Protein AF-A0A9P0FM41-F1 (afdb_monomer_lite)

Radius of gyration: 19.38 Å; chains: 1; bounding box: 40×36×41 Å

Secondary structure (DSSP, 8-state):
--HHHHHHHHHHHHHHHH-TT--HHHHHHHHHHHHHHS-HHHHHHHHHHHHHHHHHHHHH-TT----PPPPPEEEETTEEEEHHHHHHHHHHTT-

Sequence (95 aa):
MNAFMVWAKYERREFLKACPDMHNSNISKILGARLRGMSNSEKQPYYEEQSRLSKLHMEKHPDYRYRPRPKRTSIVDGKKMRISEYKMLLRQRRQ

pLDDT: mean 92.84, std 5.66, range [57.38, 98.0]

Structure (mmCIF, N/CA/C/O backbone):
data_AF-A0A9P0FM41-F1
#
_entry.id   AF-A0A9P0FM41-F1
#
loop_
_atom_site.group_PDB
_atom_site.id
_atom_site.type_symbol
_atom_site.label_atom_id
_atom_site.label_alt_id
_atom_site.label_comp_id
_atom_site.label_asym_id
_atom_site.label_entity_id
_atom_site.label_seq_id
_atom_site.pdbx_PDB_ins_code
_atom_site.Cartn_x
_atom_site.Cartn_y
_atom_site.Cartn_z
_atom_site.occupancy
_atom_site.B_iso_or_equiv
_atom_site.auth_seq_id
_atom_site.auth_comp_id
_atom_site.auth_asym_id
_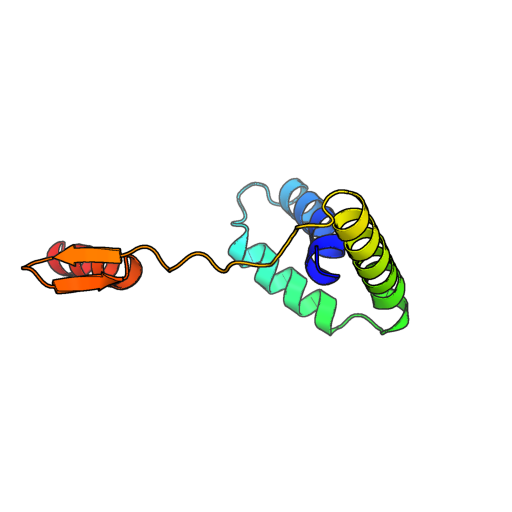atom_site.auth_atom_id
_atom_site.pdbx_PDB_model_num
ATOM 1 N N . MET A 1 1 ? -4.519 3.579 5.232 1.00 90.75 1 MET A N 1
ATOM 2 C CA . MET A 1 1 ? -3.460 2.972 4.383 1.00 90.75 1 MET A CA 1
ATOM 3 C C . MET A 1 1 ? -2.416 2.363 5.309 1.00 90.75 1 MET A C 1
ATOM 5 O O . MET A 1 1 ? -2.277 2.891 6.402 1.00 90.75 1 MET A O 1
ATOM 9 N N . ASN A 1 2 ? -1.727 1.279 4.933 1.00 95.88 2 ASN A N 1
ATOM 10 C CA . ASN A 1 2 ? -0.627 0.736 5.753 1.00 95.88 2 ASN A CA 1
ATOM 11 C C . ASN A 1 2 ? 0.712 1.439 5.443 1.00 95.88 2 ASN A C 1
ATOM 13 O O . ASN A 1 2 ? 0.811 2.117 4.420 1.00 95.88 2 ASN A O 1
ATOM 17 N N . ALA A 1 3 ? 1.727 1.250 6.289 1.00 95.62 3 ALA A N 1
ATOM 18 C CA . ALA A 1 3 ? 3.028 1.915 6.202 1.00 95.62 3 ALA A CA 1
ATOM 19 C C . ALA A 1 3 ? 3.720 1.681 4.852 1.00 95.62 3 ALA A C 1
ATOM 21 O O . ALA A 1 3 ? 4.175 2.631 4.217 1.00 95.62 3 ALA A O 1
ATOM 22 N N . PHE A 1 4 ? 3.709 0.440 4.346 1.00 96.44 4 PHE A N 1
ATOM 23 C CA . PHE A 1 4 ? 4.236 0.143 3.011 1.00 96.44 4 PHE A CA 1
ATOM 24 C C . PHE A 1 4 ? 3.515 0.949 1.930 1.00 96.44 4 PHE A C 1
ATOM 26 O O . PHE A 1 4 ? 4.168 1.504 1.060 1.00 96.44 4 PHE A O 1
ATOM 33 N N . MET A 1 5 ? 2.185 1.045 1.970 1.00 96.88 5 MET A N 1
ATOM 34 C CA . MET A 1 5 ? 1.418 1.794 0.970 1.00 96.88 5 MET A CA 1
ATOM 35 C C . MET A 1 5 ? 1.666 3.304 1.054 1.00 96.88 5 MET A C 1
ATOM 37 O O . MET A 1 5 ? 1.651 3.962 0.016 1.00 96.88 5 MET A O 1
ATOM 41 N N . VAL A 1 6 ? 1.902 3.844 2.256 1.00 96.44 6 VAL A N 1
ATOM 42 C CA . VAL A 1 6 ? 2.270 5.256 2.468 1.00 96.44 6 VAL A CA 1
ATOM 43 C C . VAL A 1 6 ? 3.617 5.554 1.810 1.00 96.44 6 VAL A C 1
ATOM 45 O O . VAL A 1 6 ? 3.707 6.462 0.987 1.00 96.44 6 VAL A O 1
ATOM 48 N N . TRP A 1 7 ? 4.634 4.747 2.109 1.00 96.44 7 TRP A N 1
ATOM 49 C CA . TRP A 1 7 ? 5.974 4.883 1.538 1.00 96.44 7 TRP A CA 1
ATOM 50 C C . TRP A 1 7 ? 5.997 4.613 0.024 1.00 96.44 7 TRP A C 1
ATOM 52 O O . TRP A 1 7 ? 6.409 5.454 -0.777 1.00 96.44 7 TRP A O 1
ATOM 62 N N . ALA A 1 8 ? 5.460 3.465 -0.396 1.00 96.44 8 ALA A N 1
ATOM 63 C CA . ALA A 1 8 ? 5.514 2.999 -1.778 1.00 96.44 8 ALA A CA 1
ATOM 64 C C . ALA A 1 8 ? 4.748 3.903 -2.750 1.00 96.44 8 ALA A C 1
ATOM 66 O O . ALA A 1 8 ? 4.988 3.826 -3.952 1.00 96.44 8 ALA A O 1
ATOM 67 N N . LYS A 1 9 ? 3.824 4.752 -2.277 1.00 94.25 9 LYS A N 1
ATOM 68 C CA . LYS A 1 9 ? 3.129 5.731 -3.125 1.00 94.25 9 LYS A CA 1
ATOM 69 C C . LYS A 1 9 ? 4.115 6.685 -3.804 1.00 94.25 9 LYS A C 1
ATOM 71 O O . LYS A 1 9 ? 3.982 6.923 -5.003 1.00 94.25 9 LYS A O 1
ATOM 76 N N . TYR A 1 10 ? 5.076 7.216 -3.052 1.00 92.81 10 TYR A N 1
ATOM 77 C CA . TYR A 1 10 ? 6.066 8.156 -3.574 1.00 92.81 10 TYR A CA 1
ATOM 78 C C . TYR A 1 10 ? 7.121 7.428 -4.399 1.00 92.81 10 TYR A C 1
ATOM 80 O O . TYR A 1 10 ? 7.329 7.767 -5.559 1.00 92.81 10 TYR A O 1
ATOM 88 N N . GLU A 1 11 ? 7.685 6.354 -3.855 1.00 94.62 11 GLU A N 1
ATOM 89 C CA . GLU A 1 11 ? 8.734 5.580 -4.527 1.00 94.62 11 GLU A CA 1
ATOM 90 C C . GLU A 1 11 ? 8.280 5.003 -5.867 1.00 94.62 11 GLU A C 1
ATOM 92 O O . GLU A 1 11 ? 9.009 5.053 -6.852 1.00 94.62 11 GLU A O 1
ATOM 97 N N . ARG A 1 12 ? 7.045 4.491 -5.942 1.00 95.25 12 ARG A N 1
ATOM 98 C CA . ARG A 1 12 ? 6.481 3.982 -7.198 1.00 95.25 12 ARG A CA 1
ATOM 99 C C . ARG A 1 12 ? 6.364 5.082 -8.244 1.00 95.25 12 ARG A C 1
ATOM 101 O O . ARG A 1 12 ? 6.600 4.813 -9.416 1.00 95.25 12 ARG A O 1
ATOM 108 N N . ARG A 1 13 ? 5.979 6.297 -7.840 1.00 94.62 13 ARG A N 1
ATOM 109 C CA . ARG A 1 13 ? 5.881 7.436 -8.758 1.00 94.62 13 ARG A CA 1
ATOM 110 C C . ARG A 1 13 ? 7.253 7.788 -9.321 1.00 94.62 13 ARG A C 1
ATOM 112 O O . ARG A 1 13 ? 7.356 7.994 -10.521 1.00 94.62 13 ARG A O 1
ATOM 119 N N . GLU A 1 14 ? 8.288 7.804 -8.488 1.00 93.69 14 GLU A N 1
ATOM 120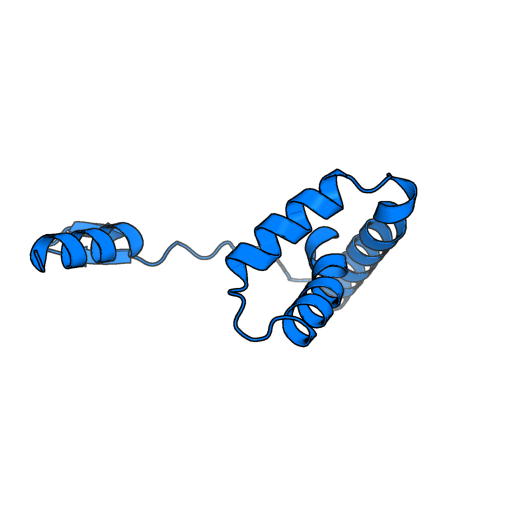 C CA . GLU A 1 14 ? 9.654 8.052 -8.959 1.00 93.69 14 GLU A CA 1
ATOM 121 C C . GLU A 1 14 ? 10.149 6.924 -9.878 1.00 93.69 14 GLU A C 1
ATOM 123 O O . GLU A 1 14 ? 10.707 7.199 -10.937 1.00 93.69 14 GLU A O 1
ATOM 128 N N . PHE A 1 15 ? 9.831 5.664 -9.563 1.00 91.50 15 PHE A N 1
ATOM 129 C CA . PHE A 1 15 ? 10.148 4.527 -10.432 1.00 91.50 15 PHE A CA 1
ATOM 130 C C . PHE A 1 15 ? 9.487 4.632 -11.811 1.00 91.50 15 PHE A C 1
ATOM 132 O O . PHE A 1 15 ? 10.121 4.351 -12.823 1.00 91.50 15 PHE A O 1
ATOM 139 N N . LEU A 1 16 ? 8.221 5.055 -11.862 1.00 93.88 16 LEU A N 1
ATOM 140 C CA . LEU A 1 16 ? 7.488 5.232 -13.118 1.00 93.88 16 LEU A CA 1
ATOM 141 C C . LEU A 1 16 ? 7.970 6.441 -13.926 1.00 93.88 16 LEU A C 1
ATOM 143 O O . LEU A 1 16 ? 7.835 6.430 -15.142 1.00 93.88 16 LEU A O 1
ATOM 147 N N . LYS A 1 17 ? 8.554 7.468 -13.295 1.00 93.88 17 LYS A N 1
ATOM 148 C CA . LYS A 1 17 ? 9.210 8.556 -14.040 1.00 93.88 17 LYS A CA 1
ATOM 149 C C . LYS A 1 17 ? 10.447 8.054 -14.785 1.00 93.88 17 LYS A C 1
ATOM 151 O O . LYS A 1 17 ? 10.676 8.469 -15.913 1.00 93.88 17 LYS A O 1
ATOM 156 N N . ALA A 1 18 ? 11.228 7.174 -14.156 1.00 92.00 18 ALA A N 1
ATOM 157 C CA . ALA A 1 18 ? 12.429 6.599 -14.760 1.00 92.00 18 ALA A CA 1
ATOM 158 C C . ALA A 1 18 ? 12.111 5.470 -15.756 1.00 92.00 18 ALA A C 1
ATOM 160 O O . ALA A 1 18 ? 12.819 5.286 -16.742 1.00 92.00 18 ALA A O 1
ATOM 161 N N . CYS A 1 19 ? 11.059 4.694 -15.495 1.00 89.38 19 CYS A N 1
ATOM 162 C CA . CYS A 1 19 ? 10.650 3.551 -16.307 1.00 89.38 19 CYS A CA 1
ATOM 163 C C . CYS A 1 19 ? 9.117 3.534 -16.461 1.00 89.38 19 CYS A C 1
ATOM 165 O O . CYS A 1 19 ? 8.439 2.792 -15.737 1.00 89.38 19 CYS A O 1
ATOM 167 N N . PRO A 1 20 ? 8.555 4.331 -17.388 1.00 92.31 20 PRO A N 1
ATOM 168 C CA . PRO A 1 20 ? 7.105 4.503 -17.526 1.00 92.31 20 PRO A CA 1
ATOM 169 C C . PRO A 1 20 ? 6.373 3.218 -17.926 1.00 92.31 20 PRO A C 1
ATOM 171 O O . PR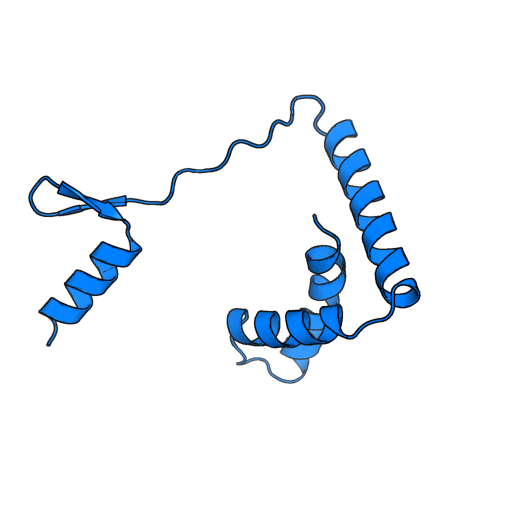O A 1 20 ? 5.247 2.991 -17.483 1.00 92.31 20 PRO A O 1
ATOM 174 N N . ASP A 1 21 ? 7.032 2.333 -18.676 1.00 93.31 21 ASP A N 1
ATOM 175 C CA . ASP A 1 21 ? 6.443 1.074 -19.151 1.00 93.31 21 ASP A CA 1
ATOM 176 C C . ASP A 1 21 ? 6.497 -0.056 -18.113 1.00 93.31 21 ASP A C 1
ATOM 178 O O . ASP A 1 21 ? 5.995 -1.165 -18.336 1.00 93.31 21 ASP A O 1
ATOM 182 N N . MET A 1 22 ? 7.108 0.187 -16.948 1.00 92.38 22 MET A N 1
ATOM 183 C CA . MET A 1 22 ? 7.256 -0.857 -15.948 1.00 92.38 22 MET A CA 1
ATOM 184 C C . MET A 1 22 ? 5.926 -1.167 -15.264 1.00 92.38 22 MET A C 1
ATOM 186 O O . MET A 1 22 ? 5.294 -0.335 -14.613 1.00 92.38 22 MET A O 1
ATOM 190 N N . HIS A 1 23 ? 5.520 -2.433 -15.336 1.00 94.56 23 HIS A N 1
ATOM 191 C CA . HIS A 1 23 ? 4.274 -2.858 -14.725 1.00 94.56 23 HIS A CA 1
ATOM 192 C C . HIS A 1 23 ? 4.323 -2.781 -13.184 1.00 94.56 23 HIS A C 1
ATOM 194 O O . HIS A 1 23 ? 5.245 -3.277 -12.534 1.00 94.56 23 HIS A O 1
ATOM 200 N N . ASN A 1 24 ? 3.265 -2.230 -12.581 1.00 92.69 24 ASN A N 1
ATOM 201 C CA . ASN A 1 24 ? 3.153 -1.977 -11.139 1.00 92.69 24 ASN A CA 1
ATOM 202 C C . ASN A 1 24 ? 3.427 -3.193 -10.238 1.00 92.69 24 ASN A C 1
ATOM 204 O O . ASN A 1 24 ? 3.929 -3.028 -9.121 1.00 92.69 24 ASN A O 1
ATOM 208 N N . SER A 1 25 ? 3.094 -4.410 -10.684 1.00 94.44 25 SER A N 1
ATOM 209 C CA . SER A 1 25 ? 3.382 -5.620 -9.904 1.00 94.44 25 SER A CA 1
ATOM 210 C C . SER A 1 25 ? 4.887 -5.887 -9.789 1.00 94.44 25 SER A C 1
ATOM 212 O O . SER A 1 25 ? 5.341 -6.303 -8.724 1.00 94.44 25 SER A O 1
ATOM 214 N N . ASN A 1 26 ? 5.673 -5.565 -10.822 1.00 94.62 26 ASN A N 1
ATOM 215 C CA . ASN A 1 26 ? 7.131 -5.680 -10.800 1.00 94.62 26 ASN A CA 1
ATOM 216 C C . ASN A 1 26 ? 7.745 -4.610 -9.895 1.00 94.62 26 ASN A C 1
ATOM 218 O O . ASN A 1 26 ? 8.529 -4.946 -9.010 1.00 94.62 26 ASN A O 1
ATOM 222 N N . ILE A 1 27 ? 7.291 -3.357 -10.016 1.00 95.06 27 ILE A N 1
ATOM 223 C CA . ILE A 1 27 ? 7.719 -2.268 -9.123 1.00 95.06 27 ILE A CA 1
ATOM 224 C C . ILE A 1 27 ? 7.436 -2.644 -7.663 1.00 95.06 27 ILE A C 1
ATOM 226 O O . ILE A 1 27 ? 8.293 -2.505 -6.798 1.00 95.06 27 ILE A O 1
ATOM 230 N N . SER A 1 28 ? 6.256 -3.201 -7.376 1.00 96.12 28 SER A N 1
ATOM 231 C CA . SER A 1 28 ? 5.884 -3.585 -6.010 1.00 96.12 28 SER A CA 1
ATOM 232 C C . SER A 1 28 ? 6.772 -4.698 -5.435 1.00 96.12 28 SER A C 1
ATOM 234 O O . SER A 1 28 ? 7.034 -4.686 -4.233 1.00 96.12 28 SER A O 1
ATOM 236 N N . LYS A 1 29 ? 7.278 -5.626 -6.263 1.00 96.19 29 LYS A N 1
ATOM 237 C CA . LYS A 1 29 ? 8.263 -6.636 -5.828 1.00 96.19 29 LYS A CA 1
ATOM 238 C C . LYS A 1 29 ? 9.587 -5.984 -5.420 1.00 96.19 29 LYS A C 1
ATOM 240 O O . LYS A 1 29 ? 10.102 -6.298 -4.348 1.00 96.19 29 LYS A O 1
ATOM 245 N N . ILE A 1 30 ? 10.089 -5.055 -6.237 1.00 95.62 30 ILE A N 1
ATOM 246 C CA . ILE A 1 30 ? 11.338 -4.317 -5.984 1.00 95.62 30 ILE A CA 1
ATOM 247 C C . ILE A 1 30 ? 11.207 -3.473 -4.711 1.00 95.62 30 ILE A C 1
ATOM 249 O O . ILE A 1 30 ? 12.019 -3.588 -3.793 1.00 95.62 30 ILE A O 1
ATOM 253 N N . LEU A 1 31 ? 10.135 -2.685 -4.605 1.00 96.44 31 LEU A N 1
ATOM 254 C CA . LEU A 1 31 ? 9.868 -1.854 -3.431 1.00 96.44 31 LEU A CA 1
ATOM 255 C C . LEU A 1 31 ? 9.702 -2.698 -2.162 1.00 96.44 31 LEU A C 1
ATOM 257 O O . LEU A 1 31 ? 10.202 -2.327 -1.106 1.00 96.44 31 LEU A O 1
ATOM 261 N N . GLY A 1 32 ? 9.054 -3.862 -2.250 1.00 96.88 32 GLY A N 1
ATOM 262 C CA . GLY A 1 32 ? 8.932 -4.774 -1.114 1.00 96.88 32 GLY A CA 1
ATOM 263 C C . GLY A 1 32 ? 10.285 -5.282 -0.605 1.00 96.88 32 GLY A C 1
ATOM 264 O O . GLY A 1 32 ? 10.474 -5.392 0.605 1.00 96.88 32 GLY A O 1
ATOM 265 N N . ALA A 1 33 ? 11.231 -5.571 -1.504 1.00 96.94 33 ALA A N 1
ATOM 266 C CA . ALA A 1 33 ? 12.596 -5.936 -1.125 1.00 96.94 33 ALA A CA 1
ATOM 267 C C . ALA A 1 33 ? 13.338 -4.767 -0.463 1.00 96.94 33 ALA A C 1
ATOM 269 O O . ALA A 1 33 ? 13.917 -4.952 0.606 1.00 96.94 33 ALA A O 1
ATOM 270 N N . ARG A 1 34 ? 13.241 -3.561 -1.033 1.00 96.12 34 ARG A N 1
ATOM 271 C CA . ARG A 1 34 ? 13.860 -2.354 -0.467 1.00 96.12 34 ARG A CA 1
ATOM 272 C C . ARG A 1 34 ? 13.324 -2.032 0.927 1.00 96.12 34 ARG A C 1
ATOM 274 O O . ARG A 1 34 ? 14.122 -1.837 1.834 1.00 96.12 34 ARG A O 1
ATOM 281 N N . LEU A 1 35 ? 12.004 -2.082 1.137 1.00 95.62 35 LEU A N 1
ATOM 282 C CA . LEU A 1 35 ? 11.432 -1.842 2.464 1.00 95.62 35 LEU A CA 1
ATOM 283 C C . LEU A 1 35 ? 11.937 -2.858 3.491 1.00 95.62 35 LEU A C 1
ATOM 285 O O . LEU A 1 35 ? 12.188 -2.485 4.629 1.00 95.62 35 LEU A O 1
ATOM 289 N N . ARG A 1 36 ? 12.108 -4.136 3.127 1.00 95.69 36 ARG A N 1
ATOM 290 C CA . ARG A 1 36 ? 12.663 -5.125 4.067 1.00 95.69 36 ARG A CA 1
ATOM 291 C C . ARG A 1 36 ? 14.082 -4.763 4.502 1.00 95.69 36 ARG A C 1
ATOM 293 O O . ARG A 1 36 ? 14.356 -4.879 5.692 1.00 95.69 36 ARG A O 1
ATOM 300 N N . GLY A 1 37 ? 14.910 -4.284 3.573 1.00 96.38 37 GLY A N 1
ATOM 301 C CA . GLY A 1 37 ? 16.289 -3.864 3.834 1.00 96.38 37 GLY A CA 1
ATOM 302 C C . GLY A 1 37 ? 16.447 -2.536 4.585 1.00 96.38 37 GLY A C 1
ATOM 303 O O . GLY A 1 37 ? 17.523 -2.286 5.111 1.00 96.38 37 GLY A O 1
ATOM 304 N N . MET A 1 38 ? 15.407 -1.699 4.669 1.00 96.75 38 MET A N 1
ATOM 305 C CA . MET A 1 38 ? 15.460 -0.446 5.436 1.00 96.75 38 MET A CA 1
ATOM 306 C C . MET A 1 38 ? 15.578 -0.707 6.943 1.00 96.75 38 MET A C 1
ATOM 308 O O . MET A 1 38 ? 14.991 -1.654 7.481 1.00 96.75 38 MET A O 1
ATOM 312 N N . SER A 1 39 ? 16.281 0.174 7.640 1.00 97.75 39 SER A N 1
ATOM 313 C CA . SER A 1 39 ? 16.372 0.183 9.098 1.00 97.75 39 SER A CA 1
ATOM 314 C C . SER A 1 39 ? 15.035 0.547 9.757 1.00 97.75 39 SER A C 1
ATOM 316 O O . SER A 1 39 ? 14.107 1.063 9.126 1.00 97.75 39 SER A O 1
ATOM 318 N N . ASN A 1 40 ? 14.909 0.267 11.055 1.00 95.88 40 ASN A N 1
ATOM 319 C CA . ASN A 1 40 ? 13.695 0.606 11.801 1.00 95.88 40 ASN A CA 1
ATOM 320 C C . ASN A 1 40 ? 13.482 2.122 11.896 1.00 95.88 40 ASN A C 1
ATOM 322 O O . ASN A 1 40 ? 12.346 2.570 11.779 1.00 95.88 40 ASN A O 1
ATOM 326 N N . SER A 1 41 ? 14.555 2.907 12.029 1.00 97.12 41 SER A N 1
ATOM 327 C CA . SER A 1 41 ? 14.492 4.372 12.042 1.00 97.12 41 SER A CA 1
ATOM 328 C C . SER A 1 41 ? 13.974 4.933 10.718 1.00 97.12 41 SER A C 1
ATOM 330 O O . SER A 1 41 ? 13.127 5.818 10.725 1.00 97.12 41 SER A O 1
ATOM 332 N N . GLU A 1 42 ? 14.394 4.377 9.580 1.00 95.50 42 GLU A N 1
ATOM 333 C CA . GLU A 1 42 ? 13.867 4.779 8.270 1.00 95.50 42 GLU A CA 1
ATOM 334 C C . GLU A 1 42 ? 12.396 4.390 8.081 1.00 95.50 42 GLU A C 1
ATOM 336 O O . GLU A 1 42 ? 11.649 5.081 7.392 1.00 95.50 42 GLU A O 1
ATOM 341 N N . LYS A 1 43 ? 11.960 3.274 8.677 1.00 96.62 43 LYS A N 1
ATOM 342 C CA . LYS A 1 43 ? 10.565 2.815 8.607 1.00 96.62 43 LYS A CA 1
ATOM 343 C C . LYS A 1 43 ? 9.633 3.604 9.528 1.00 96.62 43 LYS A C 1
ATOM 345 O O . LYS A 1 43 ? 8.439 3.696 9.239 1.00 96.62 43 LYS A O 1
ATOM 350 N N . GLN A 1 44 ? 10.164 4.138 10.626 1.00 97.44 44 GLN A N 1
ATOM 351 C CA . GLN A 1 44 ? 9.402 4.729 11.723 1.00 97.44 44 GLN A CA 1
ATOM 352 C C . GLN A 1 44 ? 8.425 5.836 11.273 1.00 97.44 44 GLN A C 1
ATOM 354 O O . GLN A 1 44 ? 7.235 5.709 11.579 1.00 97.44 44 GLN A O 1
ATOM 359 N N . PRO A 1 45 ? 8.829 6.830 10.454 1.00 97.69 45 PRO A N 1
ATOM 360 C CA . PRO A 1 45 ? 7.911 7.872 9.986 1.00 97.69 45 PRO A CA 1
ATOM 361 C C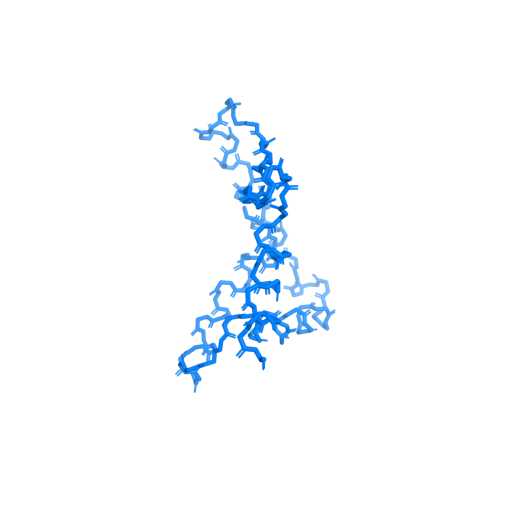 . PRO A 1 45 ? 6.685 7.325 9.239 1.00 97.69 45 PRO A C 1
ATOM 363 O O . PRO A 1 45 ? 5.589 7.878 9.320 1.00 97.69 45 PRO A O 1
ATOM 366 N N . TYR A 1 46 ? 6.828 6.205 8.523 1.00 97.12 46 TYR A N 1
ATOM 367 C CA . TYR A 1 46 ? 5.723 5.608 7.768 1.00 97.12 46 TYR A CA 1
ATOM 368 C C . TYR A 1 46 ? 4.732 4.852 8.661 1.00 97.12 46 TYR A C 1
ATOM 370 O O . TYR A 1 46 ? 3.548 4.770 8.323 1.00 97.12 46 TYR A O 1
ATOM 378 N N . TYR A 1 47 ? 5.186 4.313 9.796 1.00 97.38 47 TYR A N 1
ATOM 379 C CA . TYR A 1 47 ? 4.309 3.714 10.807 1.00 97.38 47 TYR A CA 1
ATOM 380 C C . TYR A 1 47 ? 3.525 4.774 11.586 1.00 97.38 47 TYR A C 1
ATOM 382 O O . TYR A 1 47 ? 2.333 4.591 11.858 1.00 97.38 47 TYR A O 1
ATOM 390 N N . GLU A 1 48 ? 4.161 5.902 11.890 1.00 97.88 48 GLU A N 1
ATOM 391 C CA . GLU A 1 48 ? 3.503 7.062 12.496 1.00 97.88 48 GLU A CA 1
ATOM 392 C C . GLU A 1 48 ? 2.435 7.626 11.558 1.00 97.88 48 GLU A C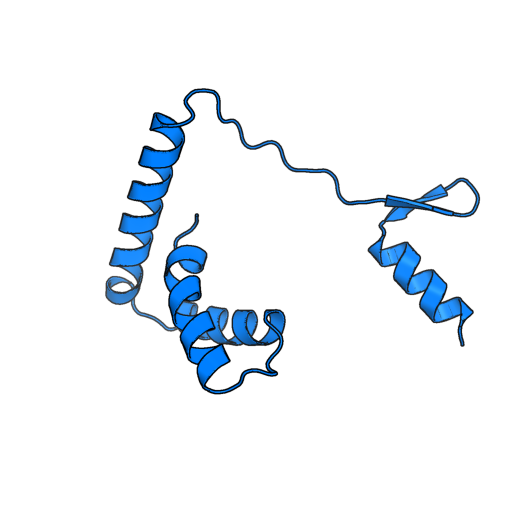 1
ATOM 394 O O . GLU A 1 48 ? 1.278 7.792 11.954 1.00 97.88 48 GLU A O 1
ATOM 399 N N . GLU A 1 49 ? 2.769 7.798 10.278 1.00 97.75 49 GLU A N 1
ATOM 400 C CA . GLU A 1 49 ? 1.820 8.270 9.272 1.00 97.75 49 GLU A CA 1
ATOM 401 C C . GLU A 1 49 ? 0.678 7.267 9.030 1.00 97.75 49 GLU A C 1
ATOM 403 O O . GLU A 1 49 ? -0.481 7.667 8.901 1.00 97.75 49 GLU A O 1
ATOM 408 N N . GLN A 1 50 ? 0.951 5.954 9.039 1.00 97.56 50 GLN A N 1
ATOM 409 C CA . GLN A 1 50 ? -0.101 4.929 9.035 1.00 97.56 50 GLN A CA 1
ATOM 410 C C . GLN A 1 50 ? -1.064 5.128 10.212 1.00 97.56 50 GLN A C 1
ATOM 412 O O . GLN A 1 50 ? -2.282 5.097 10.013 1.00 97.56 50 GLN A O 1
ATOM 417 N N . SER A 1 51 ? -0.533 5.307 11.422 1.00 97.75 51 SER A N 1
ATOM 418 C CA . SER A 1 51 ? -1.331 5.479 12.639 1.00 97.75 51 SER A CA 1
ATOM 419 C C . SER A 1 51 ? -2.180 6.747 12.564 1.00 97.75 51 SER A C 1
ATOM 421 O O . SER A 1 51 ? -3.390 6.695 12.798 1.00 97.75 51 SER A O 1
ATOM 423 N N . ARG A 1 52 ? -1.585 7.860 12.118 1.00 98.00 52 ARG A N 1
ATOM 424 C CA . ARG A 1 52 ? -2.271 9.139 11.898 1.00 98.00 52 ARG A CA 1
ATOM 425 C C . ARG A 1 52 ? -3.415 9.006 10.894 1.00 98.00 52 ARG A C 1
ATOM 427 O O . ARG A 1 52 ? -4.536 9.426 11.174 1.00 98.00 52 ARG A O 1
ATOM 434 N N . LEU A 1 53 ? -3.161 8.383 9.742 1.00 97.62 53 LEU A N 1
ATOM 435 C CA . LEU A 1 53 ? -4.174 8.150 8.709 1.00 97.62 53 LEU A CA 1
ATOM 436 C C . LEU A 1 53 ? -5.279 7.202 9.181 1.00 97.62 53 LEU A C 1
ATOM 438 O O . LEU A 1 53 ? -6.433 7.378 8.797 1.00 97.62 53 LEU A O 1
ATOM 442 N N . SER A 1 54 ? -4.938 6.195 9.988 1.00 96.62 54 SER A N 1
ATOM 443 C CA . SER A 1 54 ? -5.916 5.278 10.573 1.00 96.62 54 SER A CA 1
ATOM 444 C C . SER A 1 54 ? -6.854 6.014 11.527 1.00 96.62 54 SER A C 1
ATOM 446 O O . SER A 1 54 ? -8.068 5.884 11.393 1.00 96.62 54 SER A O 1
ATOM 448 N N . LYS A 1 55 ? -6.307 6.832 12.436 1.00 97.12 55 LYS A N 1
ATOM 449 C CA . LYS A 1 55 ? -7.093 7.658 13.362 1.00 97.12 55 LYS A CA 1
ATOM 450 C C . LYS A 1 55 ? -8.006 8.624 12.606 1.00 97.12 55 LYS A C 1
ATOM 452 O O . LYS A 1 55 ? -9.214 8.594 12.806 1.00 97.12 55 LYS A O 1
ATOM 457 N N . LEU A 1 56 ? -7.449 9.378 11.656 1.00 97.75 56 LEU A N 1
ATOM 458 C CA . LEU A 1 56 ? -8.206 10.316 10.823 1.00 97.75 56 LEU A CA 1
ATOM 459 C C . LEU A 1 56 ? -9.350 9.633 10.058 1.00 97.75 56 LEU A C 1
ATOM 461 O O . LEU A 1 56 ? -10.413 10.217 9.870 1.00 97.75 56 LEU A O 1
ATOM 465 N N . HIS A 1 57 ? -9.133 8.406 9.580 1.00 97.69 57 HIS A N 1
ATOM 466 C CA . HIS A 1 57 ? -10.169 7.652 8.882 1.00 97.69 57 HIS A CA 1
ATOM 467 C C . HIS A 1 57 ? -11.308 7.247 9.819 1.00 97.69 57 HIS A C 1
ATOM 469 O O . HIS A 1 57 ? -12.463 7.413 9.444 1.00 97.69 57 HIS A O 1
ATOM 475 N N . MET A 1 58 ? -10.990 6.765 11.024 1.00 97.00 58 MET A N 1
ATOM 476 C CA . MET A 1 58 ? -12.003 6.398 12.018 1.00 97.00 58 MET A CA 1
ATOM 477 C C . MET A 1 58 ? -12.783 7.619 12.521 1.00 97.00 58 MET A C 1
ATOM 479 O O . MET A 1 58 ? -13.991 7.531 12.686 1.00 97.00 58 MET A O 1
ATOM 483 N N . GLU A 1 59 ? -12.129 8.771 12.692 1.00 97.38 59 GLU A N 1
ATOM 484 C CA . GLU A 1 59 ? -12.800 10.029 13.057 1.00 97.38 59 GLU A CA 1
ATOM 485 C C . GLU A 1 59 ? -13.774 10.497 11.969 1.00 97.38 59 GLU A C 1
ATOM 487 O O . GLU A 1 59 ? -14.903 10.879 12.260 1.00 97.38 59 GLU A O 1
ATOM 492 N N . LYS A 1 60 ? -13.355 10.449 10.698 1.00 97.94 60 LYS A N 1
ATOM 493 C CA . LYS A 1 60 ? -14.199 10.854 9.561 1.00 97.94 60 LYS A CA 1
ATOM 494 C C . LYS A 1 60 ? -15.299 9.849 9.229 1.00 97.94 60 LYS A C 1
ATOM 496 O O . LYS A 1 60 ? -16.284 10.213 8.590 1.00 97.94 60 LYS A O 1
ATOM 501 N N . HIS A 1 61 ? -15.111 8.589 9.603 1.00 96.62 61 HIS A N 1
ATOM 502 C CA . HIS A 1 61 ? -16.024 7.494 9.306 1.00 96.62 61 HIS A CA 1
ATOM 503 C C . HIS A 1 61 ? -16.231 6.631 10.561 1.00 96.62 61 HIS A C 1
ATOM 505 O O . HIS A 1 61 ? -15.731 5.505 10.612 1.00 96.62 61 HIS A O 1
ATOM 511 N N . PRO A 1 62 ? -16.972 7.129 11.568 1.00 96.56 62 PRO A N 1
ATOM 512 C CA . PRO A 1 62 ? -17.143 6.438 12.850 1.00 96.56 62 PRO A CA 1
ATOM 513 C C . PRO A 1 62 ? -17.822 5.066 12.711 1.00 96.56 62 PRO A C 1
ATOM 515 O O . PRO A 1 62 ? -17.503 4.137 13.449 1.00 96.56 62 PRO A O 1
ATOM 518 N N . ASP A 1 63 ? -18.687 4.897 11.706 1.00 96.50 63 ASP A N 1
ATOM 519 C CA . ASP A 1 63 ? -19.373 3.629 11.417 1.00 96.50 63 ASP A CA 1
ATOM 520 C C . ASP A 1 63 ? -18.571 2.686 10.505 1.00 96.50 63 ASP A C 1
ATOM 522 O O . ASP A 1 63 ? -19.057 1.622 10.093 1.00 96.50 63 ASP A O 1
ATOM 526 N N . TYR A 1 64 ? -17.344 3.063 10.136 1.00 96.38 64 TYR A N 1
ATOM 527 C CA . TYR A 1 64 ? -16.528 2.257 9.243 1.00 96.38 64 TYR A CA 1
ATOM 528 C C . TYR A 1 64 ? -16.211 0.896 9.866 1.00 96.38 64 TYR A C 1
ATOM 530 O O . TYR A 1 64 ? -15.625 0.776 10.941 1.00 96.38 64 TYR A O 1
ATOM 538 N N . ARG A 1 65 ? -16.535 -0.170 9.129 1.00 94.12 65 ARG A N 1
ATOM 539 C CA . ARG A 1 65 ? -16.098 -1.535 9.430 1.00 94.12 65 ARG A CA 1
ATOM 540 C C . ARG A 1 65 ? -15.538 -2.171 8.173 1.00 94.12 65 ARG A C 1
ATOM 542 O O . ARG A 1 65 ? -16.179 -2.150 7.120 1.00 94.12 65 ARG A O 1
ATOM 549 N N . TYR A 1 66 ? -14.360 -2.778 8.289 1.00 94.19 66 TYR A N 1
ATOM 550 C CA . TYR A 1 66 ? -13.755 -3.510 7.185 1.00 94.19 66 TYR A CA 1
ATOM 551 C C . TYR A 1 66 ? -14.632 -4.709 6.800 1.00 94.19 66 TYR A C 1
ATOM 553 O O . TYR A 1 66 ? -14.824 -5.637 7.582 1.00 94.19 66 TYR A O 1
ATOM 561 N N . ARG A 1 67 ? -15.167 -4.679 5.576 1.00 93.62 67 ARG A N 1
ATOM 562 C CA . ARG A 1 67 ? -15.992 -5.745 4.996 1.00 93.62 67 ARG A CA 1
ATOM 563 C C . ARG A 1 67 ? -15.285 -6.278 3.746 1.00 93.62 67 ARG A C 1
ATOM 565 O O . ARG A 1 67 ? -15.374 -5.642 2.691 1.00 93.62 67 ARG A O 1
ATOM 572 N N . PRO A 1 68 ? -14.535 -7.392 3.838 1.00 92.44 68 PRO A N 1
ATOM 573 C CA . PRO A 1 68 ? -13.798 -7.927 2.699 1.00 92.44 68 PRO A CA 1
ATOM 574 C C . PRO A 1 68 ? -14.762 -8.293 1.567 1.00 92.44 68 PRO A C 1
ATOM 576 O O . PRO A 1 68 ? -15.755 -8.989 1.776 1.00 92.44 68 PRO A O 1
ATOM 579 N N . ARG A 1 69 ? -14.472 -7.826 0.347 1.00 89.44 69 ARG A N 1
ATOM 580 C CA . ARG A 1 69 ? -15.277 -8.179 -0.828 1.00 89.44 69 ARG A CA 1
ATOM 581 C C . ARG A 1 69 ? -14.963 -9.619 -1.250 1.00 89.44 69 ARG A C 1
ATOM 583 O O . ARG A 1 69 ? -13.786 -9.929 -1.456 1.00 89.44 69 ARG A O 1
ATOM 590 N N . PRO A 1 70 ? -15.975 -10.487 -1.437 1.00 87.44 70 PRO A N 1
ATOM 591 C CA . PRO A 1 70 ? -15.760 -11.817 -1.989 1.00 87.44 70 PRO A CA 1
ATOM 592 C C . PRO A 1 70 ? -15.044 -11.755 -3.341 1.00 87.44 70 PRO A C 1
ATOM 594 O O . PRO A 1 70 ? -15.269 -10.846 -4.147 1.00 87.44 70 PRO A O 1
ATOM 597 N N . LYS A 1 71 ? -14.173 -12.735 -3.603 1.00 84.69 71 LYS A N 1
ATOM 598 C CA . LYS A 1 71 ? -13.499 -12.848 -4.902 1.00 84.69 71 LYS A CA 1
ATOM 599 C C . LYS A 1 71 ? -14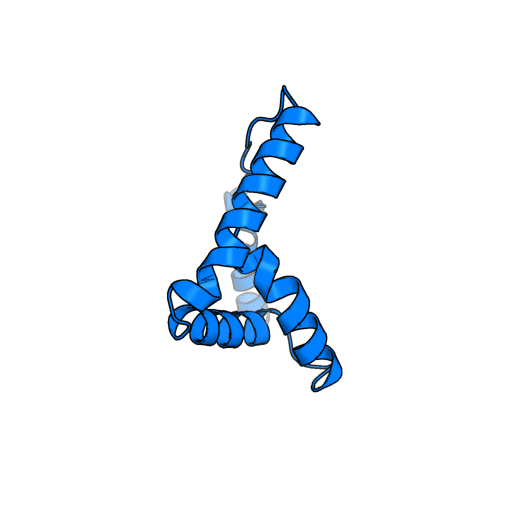.545 -13.032 -6.001 1.00 84.69 71 LYS A C 1
ATOM 601 O O . LYS A 1 71 ? -15.509 -13.772 -5.825 1.00 84.69 71 LYS A O 1
ATOM 606 N N . ARG A 1 72 ? -14.327 -12.384 -7.148 1.00 86.44 72 ARG A N 1
ATOM 607 C CA . ARG A 1 72 ? -15.206 -12.539 -8.311 1.00 86.44 72 ARG A CA 1
ATOM 608 C C . ARG A 1 72 ? -15.194 -13.995 -8.785 1.00 86.44 72 ARG A C 1
ATOM 610 O O . ARG A 1 72 ? -14.130 -14.613 -8.893 1.00 86.44 72 ARG A O 1
ATOM 617 N N . THR A 1 73 ? -16.373 -14.502 -9.109 1.00 89.56 73 THR A N 1
ATOM 618 C CA . THR A 1 73 ? -16.593 -15.855 -9.625 1.00 89.56 73 THR A CA 1
ATOM 619 C C . THR A 1 73 ? -17.378 -15.798 -10.930 1.00 89.56 73 THR A C 1
ATOM 621 O O . THR A 1 73 ? -18.236 -14.931 -11.068 1.00 89.56 73 THR A O 1
ATOM 624 N N . SER A 1 74 ? -17.111 -16.730 -11.839 1.00 85.94 74 SER A N 1
ATOM 625 C CA . SER A 1 74 ? -17.924 -17.012 -13.029 1.00 85.94 74 SER A CA 1
ATOM 626 C C . SER A 1 74 ? -18.653 -18.339 -12.854 1.00 85.94 74 SER A C 1
ATOM 628 O O . SER A 1 74 ? -18.212 -19.182 -12.078 1.00 85.94 74 SER A O 1
ATOM 630 N N . ILE A 1 75 ? -19.753 -18.536 -13.574 1.00 86.69 75 ILE A N 1
ATOM 631 C CA . ILE A 1 75 ? -20.422 -19.836 -13.674 1.00 86.69 75 ILE A CA 1
ATOM 632 C C . ILE A 1 75 ? -20.030 -20.444 -15.022 1.00 86.69 75 ILE A C 1
ATOM 634 O O . ILE A 1 75 ? -20.142 -19.773 -16.045 1.00 86.69 75 ILE A O 1
ATOM 638 N N . VAL A 1 76 ? -19.540 -21.682 -15.012 1.00 84.19 76 VAL A N 1
ATOM 639 C CA . VAL A 1 76 ? -19.187 -22.461 -16.209 1.00 84.19 76 VAL A CA 1
ATOM 640 C C . VAL A 1 76 ? -19.764 -23.855 -16.026 1.00 84.19 76 VAL A C 1
ATOM 642 O O . VAL A 1 76 ? -19.516 -24.469 -14.990 1.00 84.19 76 VAL A O 1
ATOM 645 N N . ASP A 1 77 ? -20.556 -24.333 -16.986 1.00 85.50 77 ASP A N 1
ATOM 646 C CA . ASP A 1 77 ? -21.189 -25.662 -16.951 1.00 85.50 77 ASP A CA 1
ATOM 647 C C . ASP A 1 77 ? -21.940 -25.929 -15.626 1.00 85.50 77 ASP A C 1
ATOM 649 O O . ASP A 1 77 ? -21.809 -26.975 -14.992 1.00 85.50 77 ASP A O 1
ATOM 653 N N . GLY A 1 78 ? -22.667 -24.915 -15.139 1.00 86.56 78 GLY A N 1
ATOM 654 C CA . GLY A 1 78 ? -23.417 -24.966 -13.877 1.00 86.56 78 GLY A CA 1
ATOM 655 C C . GLY A 1 78 ? -22.568 -24.880 -12.600 1.00 86.56 78 GLY A C 1
ATOM 656 O O . GLY A 1 78 ? -23.122 -24.787 -11.506 1.00 86.56 78 GLY A O 1
ATOM 657 N N . LYS A 1 79 ? -21.232 -24.849 -12.698 1.00 87.31 79 LYS A N 1
ATOM 658 C CA . LYS A 1 79 ? -20.324 -24.765 -11.544 1.00 87.31 79 LYS A CA 1
ATOM 659 C C . LYS A 1 79 ? -19.796 -23.349 -11.338 1.00 87.31 79 LYS A C 1
ATOM 661 O O . LYS A 1 79 ? -19.302 -22.699 -12.259 1.00 87.31 79 LYS A O 1
ATOM 666 N N . LYS A 1 80 ? -19.850 -22.878 -10.089 1.00 87.31 80 LYS A N 1
ATOM 667 C CA . LYS A 1 80 ? -19.238 -21.612 -9.672 1.00 87.31 80 LYS A CA 1
ATOM 668 C C . LYS A 1 80 ? -17.721 -21.783 -9.580 1.00 87.31 80 LYS A C 1
ATOM 670 O O . LYS A 1 80 ? -17.225 -22.576 -8.790 1.00 87.31 80 LYS A O 1
ATOM 675 N N . MET A 1 81 ? -16.997 -21.000 -10.362 1.00 88.00 81 MET A N 1
ATOM 676 C CA . MET A 1 81 ? -15.547 -21.052 -10.525 1.00 88.00 81 MET A CA 1
ATOM 677 C C . MET A 1 81 ? -14.939 -19.680 -10.224 1.00 88.00 81 MET A C 1
ATOM 679 O O . MET A 1 81 ? -15.549 -18.644 -10.503 1.00 88.00 81 MET A O 1
ATOM 683 N N . ARG A 1 82 ? -13.728 -19.614 -9.662 1.00 89.94 82 ARG A N 1
ATOM 684 C CA . ARG A 1 82 ? -13.040 -18.324 -9.487 1.00 89.94 82 ARG A CA 1
ATOM 685 C C . ARG A 1 82 ? -12.687 -17.744 -10.851 1.00 89.94 82 ARG A C 1
ATOM 687 O O . ARG A 1 82 ? -12.285 -18.464 -11.756 1.00 89.94 82 ARG A O 1
ATOM 694 N N . ILE A 1 83 ? -12.743 -16.420 -10.997 1.00 86.00 83 ILE A N 1
ATOM 695 C CA . ILE A 1 83 ? -12.373 -15.767 -12.268 1.00 86.00 83 ILE A CA 1
ATOM 696 C C . ILE A 1 83 ? -10.954 -16.141 -12.730 1.00 86.00 83 ILE A C 1
ATOM 698 O O . ILE A 1 83 ? -10.703 -16.211 -13.929 1.00 86.00 83 ILE A O 1
ATOM 702 N N . SER A 1 84 ? -10.021 -16.386 -11.805 1.00 86.69 84 SER A N 1
ATOM 703 C CA . SER A 1 84 ? -8.671 -16.860 -12.136 1.00 86.69 84 SER A CA 1
ATOM 704 C C . SER A 1 84 ? -8.683 -18.232 -12.811 1.00 86.69 84 SER A C 1
ATOM 706 O O . SER A 1 84 ? -8.041 -18.403 -13.841 1.00 86.69 84 SER A O 1
ATOM 708 N N . GLU A 1 85 ? -9.448 -19.174 -12.261 1.00 88.12 85 GLU A N 1
ATOM 709 C CA . GLU A 1 85 ? -9.612 -20.532 -12.793 1.00 88.12 85 GLU A CA 1
ATOM 710 C C . GLU A 1 85 ? -10.333 -20.486 -14.145 1.00 88.12 85 GLU A C 1
ATOM 712 O O . GLU A 1 85 ? -9.879 -21.099 -15.105 1.00 88.12 85 GLU A O 1
ATOM 717 N N . TYR A 1 86 ? -11.370 -19.649 -14.269 1.00 87.44 86 TYR A N 1
ATOM 718 C CA . TYR A 1 86 ? -12.083 -19.443 -15.532 1.00 87.44 86 TYR A CA 1
ATOM 719 C C . TYR A 1 86 ? -11.158 -18.922 -16.635 1.00 87.44 86 TYR A C 1
ATOM 721 O O . TYR A 1 86 ? -11.149 -19.432 -17.753 1.00 87.44 86 TYR A O 1
ATOM 729 N N . LYS A 1 87 ? -10.322 -17.928 -16.317 1.00 88.75 87 LYS A N 1
ATOM 730 C CA . LYS A 1 87 ? -9.334 -17.395 -17.262 1.00 88.75 87 LYS A CA 1
ATOM 731 C C . LYS A 1 87 ? -8.283 -18.434 -17.655 1.00 88.75 87 LYS A C 1
ATOM 733 O O . LYS A 1 87 ? -7.816 -18.391 -18.789 1.00 88.75 87 LYS A O 1
ATOM 738 N N . MET A 1 88 ? -7.902 -19.336 -16.751 1.00 89.75 88 MET A N 1
ATOM 739 C CA . MET A 1 88 ? -6.998 -20.443 -17.075 1.00 89.75 88 MET A CA 1
ATOM 740 C C . MET A 1 88 ? -7.664 -21.455 -18.010 1.00 89.75 88 MET A C 1
ATOM 742 O O . MET A 1 88 ? -7.070 -21.797 -19.028 1.00 89.75 88 MET A O 1
ATOM 746 N N . LEU A 1 89 ? -8.910 -21.846 -17.730 1.00 88.81 89 LEU A N 1
ATOM 747 C CA . LEU A 1 89 ? -9.692 -22.735 -18.591 1.00 88.81 89 LEU A CA 1
ATOM 748 C C . LEU A 1 89 ? -9.813 -22.179 -20.018 1.00 88.81 89 LEU A C 1
ATOM 750 O O . LEU A 1 89 ? -9.563 -22.889 -20.986 1.00 88.81 89 LEU A O 1
ATOM 754 N N . LEU A 1 90 ? -10.142 -20.890 -20.162 1.00 88.44 90 LEU A N 1
ATOM 755 C CA . LEU A 1 90 ? -10.225 -20.243 -21.476 1.00 88.44 90 LEU A CA 1
ATOM 756 C C . LEU A 1 90 ? -8.885 -20.204 -22.220 1.00 88.44 90 LEU A C 1
ATOM 758 O O . LEU A 1 90 ? -8.875 -20.239 -23.446 1.00 88.44 90 LEU A O 1
ATOM 762 N N . ARG A 1 91 ? -7.759 -20.099 -21.503 1.00 89.69 91 ARG A N 1
ATOM 763 C CA . ARG A 1 91 ? -6.424 -20.163 -22.115 1.00 89.69 91 ARG A CA 1
ATOM 764 C C . ARG A 1 91 ? -6.102 -21.569 -22.608 1.00 89.69 91 ARG A C 1
ATOM 766 O O . ARG A 1 91 ? -5.550 -21.687 -23.690 1.00 89.69 91 ARG A O 1
ATOM 773 N N . GLN A 1 92 ? -6.470 -22.598 -21.845 1.00 86.75 92 GLN A N 1
ATOM 774 C CA . GLN A 1 92 ? -6.287 -23.997 -22.241 1.00 86.75 92 GLN A CA 1
ATOM 775 C C . GLN A 1 92 ? -7.145 -24.368 -23.454 1.00 86.75 92 GLN A C 1
ATOM 777 O O . GLN A 1 92 ? -6.643 -25.015 -24.352 1.00 86.75 92 GLN A O 1
ATOM 782 N N . ARG A 1 93 ? -8.398 -23.900 -23.529 1.00 85.06 93 ARG A N 1
ATOM 783 C CA . ARG A 1 93 ? -9.292 -24.140 -24.684 1.00 85.06 93 ARG A CA 1
ATOM 784 C C . ARG A 1 93 ? -8.872 -23.430 -25.981 1.00 85.06 93 ARG A C 1
ATOM 786 O O . ARG A 1 93 ? -9.504 -23.637 -27.008 1.00 85.06 93 ARG A O 1
ATOM 793 N N . ARG A 1 94 ? -7.909 -22.507 -25.909 1.00 78.38 94 ARG A N 1
ATOM 794 C CA . ARG A 1 94 ? -7.391 -21.744 -27.058 1.00 78.38 94 ARG A CA 1
ATOM 795 C C . ARG A 1 94 ? -6.111 -22.343 -27.652 1.00 78.38 94 ARG A C 1
ATOM 797 O O . ARG A 1 94 ? -5.662 -21.822 -28.669 1.00 78.38 94 ARG A O 1
ATOM 804 N N . GLN A 1 95 ? -5.522 -23.343 -26.998 1.00 57.38 95 GLN A N 1
ATOM 805 C CA . GLN A 1 95 ? -4.486 -24.208 -27.568 1.00 57.38 95 GLN A CA 1
ATOM 806 C C . GLN A 1 95 ? -5.160 -25.423 -28.194 1.00 57.38 95 GLN A C 1
ATOM 808 O O . GLN A 1 95 ? -4.625 -25.895 -29.216 1.00 57.38 95 GLN A O 1
#

Organism: Brassicogethes aeneus (NCBI:txid1431903)

InterPro domains:
  IPR009071 High mobility group box domain [PF00505] (1-65)
  IPR009071 High mobility group box domain [PS50118] (1-65)
  IPR009071 High mobility group box domain [SM00398] (1-66)
  IPR036910 High mobility group box domain superfamily [G3DSA:1.10.30.10] (1-73)
  IPR036910 High mobility group box domain superfamily [SSF47095] (1-75)
  IPR051356 SOX/SOX-like transcription factors [PTHR45789] (1-95)

Foldseek 3Di:
DALLCQVLVVVVVVVCVVPVPDDPVVSSVVSVVVVVVDDPVVSVVSRVVRVVVVVVVCVVPVPDDDDDDDADWDADPNDTGGPVVVVVVVVVVVD